Protein AF-A0A2V9XDR1-F1 (afdb_monomer)

Sequence (90 aa):
IVWESKNNPATPDRVVAMRLFNTSVVGVPALTATRSGSELILSWPTSATGFTLESTGALPASSWTTVGGVVNNSVTNTIGPGNKFYRLRK

Radius of gyration: 20.46 Å; Cα contacts (8 Å, |Δi|>4): 100; chains: 1; bounding box: 63×26×47 Å

Structure (mmCIF, N/CA/C/O backbone):
data_AF-A0A2V9XDR1-F1
#
_entry.id   AF-A0A2V9XDR1-F1
#
loop_
_atom_site.group_PDB
_atom_site.id
_atom_site.type_symbol
_atom_site.label_atom_id
_atom_site.label_alt_id
_atom_site.label_comp_id
_atom_site.label_asym_id
_atom_site.label_entity_id
_atom_site.label_seq_id
_atom_site.pdbx_PDB_ins_code
_atom_site.Cartn_x
_atom_site.Cartn_y
_atom_site.Cartn_z
_atom_site.occupancy
_atom_site.B_iso_or_equiv
_atom_site.auth_seq_id
_atom_site.auth_comp_id
_atom_site.auth_asym_id
_atom_site.auth_atom_id
_atom_site.pdbx_PDB_model_num
ATOM 1 N N . ILE A 1 1 ? -22.937 9.642 31.522 1.00 41.75 1 ILE A N 1
ATOM 2 C CA . ILE A 1 1 ? -23.833 10.196 30.480 1.00 41.75 1 ILE A CA 1
ATOM 3 C C . ILE A 1 1 ? -24.738 9.055 30.051 1.00 41.75 1 ILE A C 1
ATOM 5 O O . ILE A 1 1 ? -24.292 8.153 29.355 1.00 41.75 1 ILE A O 1
ATOM 9 N N . VAL A 1 2 ? -25.933 9.018 30.634 1.00 38.72 2 VAL A N 1
ATOM 10 C CA . VAL A 1 2 ? -26.951 7.990 30.397 1.00 38.72 2 VAL A CA 1
ATOM 11 C C . VAL A 1 2 ? -27.740 8.424 29.166 1.00 38.72 2 VAL A C 1
ATOM 13 O O . VAL A 1 2 ? -28.249 9.541 29.147 1.00 38.72 2 VAL A O 1
ATOM 16 N N . TRP A 1 3 ? -27.809 7.579 28.140 1.00 35.81 3 TRP A N 1
ATOM 17 C CA . TRP A 1 3 ? -28.709 7.783 27.006 1.00 35.81 3 TRP A CA 1
ATOM 18 C C . TRP A 1 3 ? -29.910 6.850 27.182 1.00 35.81 3 TRP A C 1
ATOM 20 O O . TRP A 1 3 ? -29.810 5.657 26.913 1.00 35.81 3 TRP A O 1
ATOM 30 N N . GLU A 1 4 ? -31.033 7.382 27.663 1.00 52.34 4 GLU A N 1
ATOM 31 C CA . GLU A 1 4 ? -32.333 6.711 27.574 1.00 52.34 4 GLU A CA 1
ATOM 32 C C . GLU A 1 4 ? -32.908 6.930 26.171 1.00 52.34 4 GLU A C 1
ATOM 34 O O . GLU A 1 4 ? -33.140 8.068 25.758 1.00 52.34 4 GLU A O 1
ATOM 39 N N . SER A 1 5 ? -33.174 5.852 25.429 1.00 44.03 5 SER A N 1
ATOM 40 C CA . SER A 1 5 ? -33.979 5.938 24.209 1.00 44.03 5 SER A CA 1
ATOM 41 C C . SER A 1 5 ? -35.462 5.849 24.573 1.00 44.03 5 SER A C 1
ATOM 43 O O . SER A 1 5 ? -35.962 4.778 24.925 1.00 44.03 5 SER A O 1
ATOM 45 N N . LYS A 1 6 ? -36.188 6.966 24.465 1.00 48.59 6 LYS A N 1
ATOM 46 C CA . LYS A 1 6 ? -37.658 6.962 24.463 1.00 48.59 6 LYS A CA 1
ATOM 47 C C . LYS A 1 6 ? -38.153 6.323 23.165 1.00 48.59 6 LYS A C 1
ATOM 49 O O . LYS A 1 6 ? -38.260 6.996 22.144 1.00 48.59 6 LYS A O 1
ATOM 54 N N . ASN A 1 7 ? -38.461 5.031 23.205 1.00 48.59 7 ASN A N 1
ATOM 55 C CA . ASN A 1 7 ? -39.128 4.359 22.094 1.00 48.59 7 ASN A CA 1
ATOM 56 C C . ASN A 1 7 ? -40.624 4.719 22.109 1.00 48.59 7 ASN A C 1
ATOM 58 O O . ASN A 1 7 ? -41.387 4.250 22.950 1.00 48.59 7 ASN A O 1
ATOM 62 N N . ASN A 1 8 ? -41.010 5.595 21.182 1.00 50.53 8 ASN A N 1
ATOM 63 C CA . ASN A 1 8 ? -42.384 5.942 20.816 1.00 50.53 8 ASN A CA 1
ATOM 64 C C . ASN A 1 8 ? -43.050 4.752 20.076 1.00 50.53 8 ASN A C 1
ATOM 66 O O . ASN A 1 8 ? -42.459 4.273 19.108 1.00 50.53 8 ASN A O 1
ATOM 70 N N . PRO A 1 9 ? -44.240 4.246 20.463 1.00 53.59 9 PRO A N 1
ATOM 71 C CA . PRO A 1 9 ? -44.752 2.968 19.960 1.00 53.59 9 PRO A CA 1
ATOM 72 C C . PRO A 1 9 ? -45.707 3.115 18.758 1.00 53.59 9 PRO A C 1
ATOM 74 O O . PRO A 1 9 ? -46.821 2.601 18.804 1.00 53.59 9 PRO A O 1
ATOM 77 N N . ALA A 1 10 ? -45.310 3.808 17.682 1.00 52.16 10 ALA A N 1
ATOM 78 C CA . ALA A 1 10 ? -46.220 4.050 16.546 1.00 52.16 10 ALA A CA 1
ATOM 79 C C . ALA A 1 10 ? -45.802 3.472 15.182 1.00 52.16 10 ALA A C 1
ATOM 81 O O . ALA A 1 10 ? -46.618 3.493 14.268 1.00 52.16 10 ALA A O 1
ATOM 82 N N . THR A 1 11 ? -44.616 2.884 15.026 1.00 52.16 11 THR A N 1
ATOM 83 C CA . THR A 1 11 ? -44.270 2.068 13.846 1.00 52.16 11 THR A CA 1
ATOM 84 C C . THR A 1 11 ? -43.197 1.048 14.233 1.00 52.16 11 THR A C 1
ATOM 86 O O . THR A 1 11 ? -42.255 1.405 14.943 1.00 52.16 11 THR A O 1
ATOM 89 N N . PRO A 1 12 ? -43.278 -0.228 13.806 1.00 46.38 12 PRO A N 1
ATOM 90 C CA . PRO A 1 12 ? -42.189 -1.171 14.009 1.00 46.38 12 PRO A CA 1
ATOM 91 C C . PRO A 1 12 ? -41.120 -0.913 12.943 1.00 46.38 12 PRO A C 1
ATOM 93 O O . PRO A 1 12 ? -40.865 -1.772 12.102 1.00 46.38 12 PRO A O 1
ATOM 96 N N . ASP A 1 13 ? -40.516 0.277 12.933 1.00 51.19 13 ASP A N 1
ATOM 97 C CA . ASP A 1 13 ? -39.377 0.525 12.055 1.00 51.19 13 ASP A CA 1
ATOM 98 C C . ASP A 1 13 ? -38.148 -0.112 12.703 1.00 51.19 13 ASP A C 1
ATOM 100 O O . ASP A 1 13 ? -37.475 0.451 13.571 1.00 51.19 13 ASP A O 1
ATOM 104 N N . ARG A 1 14 ? -37.941 -1.392 12.380 1.00 55.12 14 ARG A N 1
ATOM 105 C CA . ARG A 1 14 ? -36.812 -2.176 12.877 1.00 55.12 14 ARG A CA 1
ATOM 106 C C . ARG A 1 14 ? -35.551 -1.616 12.231 1.00 55.12 14 ARG A C 1
ATOM 108 O O . ARG A 1 14 ? -35.113 -2.102 11.194 1.00 55.12 14 ARG A O 1
ATOM 115 N N . VAL A 1 15 ? -34.942 -0.618 12.862 1.00 53.75 15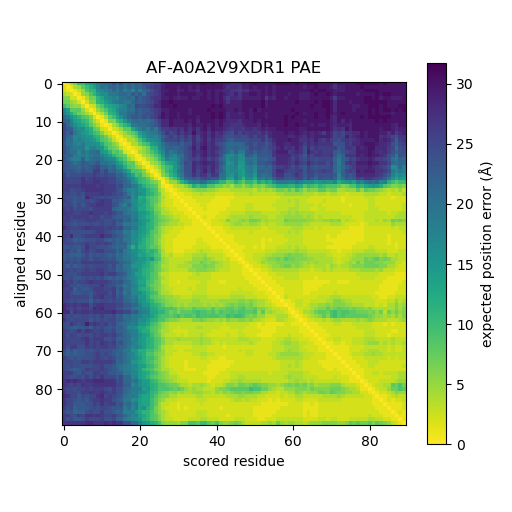 VAL A N 1
ATOM 116 C CA . VAL A 1 15 ? -33.602 -0.164 12.494 1.00 53.75 15 VAL A CA 1
ATOM 117 C C . VAL A 1 15 ? -32.622 -1.283 12.843 1.00 53.75 15 VAL A C 1
ATOM 119 O O . VAL A 1 15 ? -32.16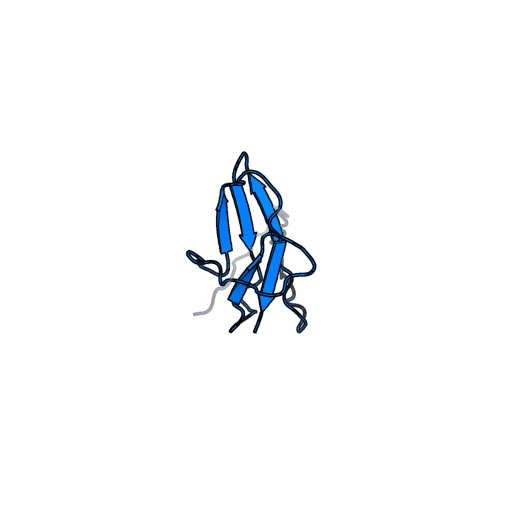4 -1.420 13.978 1.00 53.75 15 VAL A O 1
ATOM 122 N N . VAL A 1 16 ? -32.319 -2.129 11.860 1.00 51.91 16 VAL A N 1
ATOM 123 C CA . VAL A 1 16 ? -31.250 -3.121 11.959 1.00 51.91 16 VAL A CA 1
ATOM 124 C C . VAL A 1 16 ? -29.931 -2.379 11.769 1.00 51.91 16 VAL A C 1
ATOM 126 O O . VAL A 1 16 ? -29.453 -2.187 10.655 1.00 51.91 16 VAL A O 1
ATOM 129 N N . ALA A 1 17 ? -29.331 -1.935 12.870 1.00 49.66 17 ALA A N 1
ATOM 130 C CA . ALA A 1 17 ? -27.958 -1.456 12.853 1.00 49.66 17 ALA A CA 1
ATOM 131 C C . ALA A 1 17 ? -27.015 -2.662 12.707 1.00 49.66 17 ALA A C 1
ATOM 133 O O . ALA A 1 17 ? -26.639 -3.303 13.689 1.00 49.66 17 ALA A O 1
ATOM 134 N N . MET A 1 18 ? -26.634 -2.996 11.474 1.00 50.31 18 MET A N 1
ATOM 135 C CA . MET A 1 18 ? -25.607 -4.002 11.209 1.00 50.31 18 MET A CA 1
ATOM 136 C C . MET A 1 18 ? -24.232 -3.393 11.505 1.00 50.31 18 MET A C 1
ATOM 138 O O . MET A 1 18 ? -23.632 -2.729 10.664 1.00 50.31 18 MET A O 1
ATOM 142 N N . ARG A 1 19 ? -23.715 -3.596 12.721 1.00 54.72 19 ARG A N 1
ATOM 143 C CA . ARG A 1 19 ? -22.288 -3.382 12.981 1.00 54.72 19 ARG A CA 1
ATOM 144 C C . ARG A 1 19 ? -21.522 -4.583 12.442 1.00 54.72 19 ARG A C 1
ATOM 146 O O . ARG A 1 19 ? -21.543 -5.658 13.034 1.00 54.72 19 ARG A O 1
ATOM 153 N N . LEU A 1 20 ? -20.850 -4.386 11.312 1.00 56.34 20 LEU A N 1
ATOM 154 C CA . LEU A 1 20 ? -19.820 -5.300 10.836 1.00 56.34 20 LEU A CA 1
ATOM 155 C C . LEU A 1 20 ? -18.651 -5.249 11.827 1.00 56.34 20 LEU A C 1
ATOM 157 O O . LEU A 1 20 ? -17.846 -4.320 11.812 1.00 56.34 20 LEU A O 1
ATOM 161 N N . PHE A 1 21 ? -18.572 -6.226 12.726 1.00 49.16 21 PHE A N 1
ATOM 162 C CA . PHE A 1 21 ? -17.351 -6.462 13.484 1.00 49.16 21 PHE A 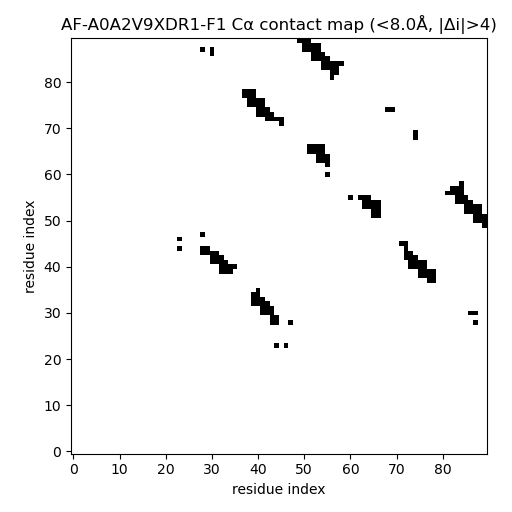CA 1
ATOM 163 C C . PHE A 1 21 ? -16.442 -7.323 12.610 1.00 49.16 21 PHE A C 1
ATOM 165 O O . PHE A 1 21 ? -16.604 -8.540 12.550 1.00 49.16 21 PHE A O 1
ATOM 172 N N . ASN A 1 22 ? -15.492 -6.699 11.909 1.00 55.31 22 ASN A N 1
ATOM 173 C CA . ASN A 1 22 ? -14.378 -7.435 11.320 1.00 55.31 22 ASN A CA 1
ATOM 174 C C . ASN A 1 22 ? -13.576 -8.045 12.475 1.00 55.31 22 ASN A C 1
ATOM 176 O O . ASN A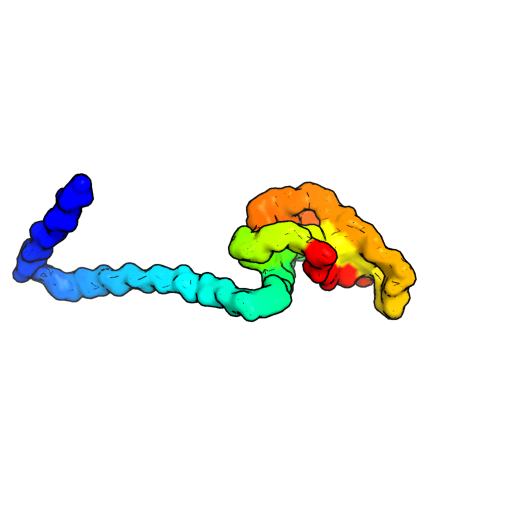 1 22 ? -12.759 -7.375 13.106 1.00 55.31 22 ASN A O 1
ATOM 180 N N . THR A 1 23 ? -13.846 -9.309 12.793 1.00 48.84 23 THR A N 1
ATOM 181 C CA . THR A 1 23 ? -13.069 -10.075 13.761 1.00 48.84 23 THR A CA 1
ATOM 182 C C . THR A 1 23 ? -11.636 -10.158 13.248 1.00 48.84 23 THR A C 1
ATOM 184 O O . THR A 1 23 ? -11.353 -10.860 12.277 1.00 48.84 23 THR A O 1
ATOM 187 N N . SER A 1 24 ? -10.735 -9.403 13.874 1.00 54.97 24 SER A N 1
ATOM 188 C CA . SER A 1 24 ? -9.294 -9.538 13.686 1.00 54.97 24 SER A CA 1
ATOM 189 C C . SER A 1 24 ? -8.915 -10.958 14.083 1.00 54.97 24 SER A C 1
ATOM 191 O O . SER A 1 24 ? -8.836 -11.262 15.272 1.00 54.97 24 SER A O 1
ATOM 193 N N . VAL A 1 25 ? -8.709 -11.839 13.107 1.00 54.50 25 VAL A N 1
ATOM 194 C CA . VAL A 1 25 ? -8.101 -13.146 13.361 1.00 54.50 25 VAL A CA 1
ATOM 195 C C . VAL A 1 25 ? -6.756 -12.854 14.024 1.00 54.50 25 VAL A C 1
ATOM 197 O O . VAL A 1 25 ? -5.930 -12.149 13.447 1.00 54.50 25 VAL A O 1
ATOM 200 N N . VAL A 1 26 ? -6.554 -13.302 15.265 1.00 53.75 26 VAL A N 1
ATOM 201 C CA . VAL A 1 26 ? -5.243 -13.251 15.927 1.00 53.75 26 VAL A CA 1
ATOM 202 C C . VAL A 1 26 ? -4.378 -14.294 15.219 1.00 53.75 26 VAL A C 1
ATOM 204 O O . VAL A 1 26 ? -4.304 -15.453 15.603 1.00 53.75 26 VAL A O 1
ATOM 207 N N . GLY A 1 27 ? -3.837 -13.881 14.081 1.00 68.25 27 GLY A N 1
ATOM 208 C CA . GLY A 1 27 ? -3.139 -14.669 13.077 1.00 68.25 27 GLY A CA 1
ATOM 209 C C . GLY A 1 27 ? -2.515 -13.704 12.069 1.00 68.25 27 GLY A C 1
ATOM 210 O O . GLY A 1 27 ? -2.767 -12.501 12.135 1.00 68.25 27 GLY A O 1
ATOM 211 N N . VAL A 1 28 ? -1.649 -14.203 11.182 1.00 75.12 28 VAL A N 1
ATOM 212 C CA . VAL A 1 28 ? -0.962 -13.376 10.172 1.00 75.12 28 VAL A CA 1
ATOM 213 C C . VAL A 1 28 ? -1.974 -12.433 9.498 1.00 75.12 28 VAL A C 1
ATOM 215 O O . VAL A 1 28 ? -3.000 -12.916 9.014 1.00 75.12 28 VAL A O 1
ATOM 218 N N . PRO A 1 29 ? -1.739 -11.107 9.495 1.00 87.06 29 PRO A N 1
ATOM 219 C CA . PRO A 1 29 ? -2.706 -10.153 8.972 1.00 87.06 29 PRO A CA 1
ATOM 220 C C . PRO A 1 29 ? -2.985 -10.413 7.496 1.00 87.06 29 PRO A C 1
ATOM 222 O O . PRO A 1 29 ? -2.065 -10.599 6.699 1.00 87.06 29 PRO A O 1
ATOM 225 N N . ALA A 1 30 ? -4.264 -10.399 7.130 1.00 89.62 30 ALA A N 1
ATOM 226 C CA . ALA A 1 30 ? -4.665 -10.509 5.738 1.00 89.62 30 ALA A CA 1
ATOM 227 C C . ALA A 1 30 ? -4.274 -9.231 4.982 1.00 89.62 30 ALA A C 1
ATOM 229 O O . ALA A 1 30 ? -4.690 -8.131 5.354 1.00 89.62 30 ALA A O 1
ATOM 230 N N . LEU A 1 31 ? -3.495 -9.388 3.912 1.00 93.38 31 LEU A N 1
ATOM 231 C CA . LEU A 1 31 ? -3.221 -8.323 2.955 1.00 93.38 31 LEU A CA 1
ATOM 232 C C . LEU A 1 31 ? -4.304 -8.347 1.874 1.00 93.38 31 LEU A C 1
ATOM 234 O O . LEU A 1 31 ? -4.445 -9.330 1.150 1.00 93.38 31 LEU A O 1
ATOM 238 N N . THR A 1 32 ? -5.062 -7.262 1.772 1.00 95.31 32 THR A N 1
ATOM 239 C CA . THR A 1 32 ? -6.106 -7.070 0.762 1.00 95.31 32 THR A CA 1
ATOM 240 C C . THR A 1 32 ? -5.554 -6.255 -0.397 1.00 95.31 32 THR A C 1
ATOM 242 O O . THR A 1 32 ? -4.794 -5.312 -0.182 1.00 95.31 32 THR A O 1
ATOM 245 N N . ALA A 1 33 ? -5.954 -6.601 -1.619 1.00 94.56 33 ALA A N 1
ATOM 246 C CA . ALA A 1 33 ? -5.594 -5.886 -2.833 1.00 94.56 33 ALA A CA 1
ATOM 247 C C . ALA A 1 33 ? -6.854 -5.542 -3.633 1.00 94.56 33 ALA A C 1
ATOM 249 O O . ALA A 1 33 ? -7.565 -6.434 -4.093 1.00 94.56 33 ALA A O 1
ATOM 250 N N . THR A 1 34 ? -7.108 -4.250 -3.821 1.00 96.06 34 T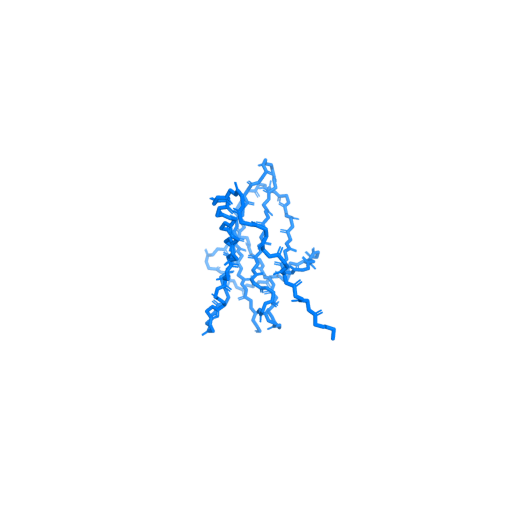HR A N 1
ATOM 251 C CA . THR A 1 34 ? -8.256 -3.730 -4.567 1.00 96.06 34 THR A CA 1
ATOM 252 C C . THR A 1 34 ? -7.757 -2.880 -5.722 1.00 96.06 34 THR A C 1
ATOM 254 O O . THR A 1 34 ? -7.001 -1.933 -5.525 1.00 96.06 34 THR A O 1
ATOM 257 N N . ARG A 1 35 ? -8.184 -3.192 -6.945 1.00 94.38 35 ARG A N 1
ATOM 258 C CA . ARG A 1 35 ? -7.843 -2.398 -8.127 1.00 94.38 35 ARG A CA 1
ATOM 259 C C . ARG A 1 35 ? -8.895 -1.320 -8.378 1.00 94.38 35 ARG A C 1
ATOM 261 O O . ARG A 1 35 ? -10.083 -1.624 -8.401 1.00 94.38 35 ARG A O 1
ATOM 268 N N . SER A 1 36 ? -8.446 -0.098 -8.651 1.00 94.56 36 SER A N 1
ATOM 269 C CA . SER A 1 36 ? -9.275 1.023 -9.102 1.00 94.56 36 SER A CA 1
ATOM 270 C C . SER A 1 36 ? -8.622 1.668 -10.326 1.00 94.56 36 SER A C 1
ATOM 272 O O . SER A 1 36 ? -7.606 2.345 -10.216 1.00 94.56 36 SER A O 1
ATOM 274 N N . GLY A 1 37 ? -9.140 1.397 -11.527 1.00 93.38 37 GLY A N 1
ATOM 275 C CA . GLY A 1 37 ? -8.534 1.877 -12.777 1.00 93.38 37 GLY A CA 1
ATOM 276 C C . GLY A 1 37 ? -7.089 1.389 -12.972 1.00 93.38 37 GLY A C 1
ATOM 277 O O . GLY A 1 37 ? -6.841 0.183 -13.118 1.00 93.38 37 GLY A O 1
ATOM 278 N N . SER A 1 38 ? -6.144 2.333 -12.997 1.00 93.44 38 SER A N 1
ATOM 279 C CA . SER A 1 38 ? -4.692 2.101 -13.061 1.00 93.44 38 SER A CA 1
ATOM 280 C C . SER A 1 38 ? -4.017 2.076 -11.688 1.00 93.44 38 SER A C 1
ATOM 282 O O . SER A 1 38 ? -2.792 2.094 -11.614 1.00 93.44 38 SER A O 1
ATOM 284 N N . GLU A 1 39 ? -4.784 2.051 -10.604 1.00 95.00 39 GLU A N 1
ATOM 285 C CA . GLU A 1 39 ? -4.280 2.044 -9.235 1.00 95.00 39 GLU A CA 1
ATOM 286 C C . GLU A 1 39 ? -4.565 0.710 -8.543 1.00 95.00 39 GLU A C 1
ATOM 288 O O . GLU A 1 39 ? -5.590 0.058 -8.763 1.00 95.00 39 GLU A O 1
ATOM 293 N N . LEU A 1 40 ? -3.638 0.313 -7.679 1.00 95.19 40 LEU A N 1
ATOM 294 C CA . LEU A 1 40 ? -3.731 -0.822 -6.782 1.00 95.19 40 LEU A CA 1
ATOM 295 C C . LEU A 1 40 ? -3.698 -0.305 -5.347 1.00 95.19 40 LEU A C 1
ATOM 297 O O . LEU A 1 40 ? -2.683 0.213 -4.884 1.00 95.19 40 LEU A O 1
ATOM 301 N N . ILE A 1 41 ? -4.809 -0.478 -4.649 1.00 97.00 41 ILE A N 1
ATOM 302 C CA . ILE A 1 41 ? -4.967 -0.143 -3.242 1.00 97.00 41 ILE A CA 1
ATOM 303 C C . ILE A 1 41 ? -4.669 -1.406 -2.441 1.00 97.00 41 ILE A C 1
ATOM 305 O O . ILE A 1 41 ? -5.359 -2.417 -2.578 1.00 97.00 41 ILE A O 1
ATOM 309 N N . LEU A 1 42 ? -3.627 -1.356 -1.620 1.00 96.25 42 LEU A N 1
ATOM 310 C CA . LEU A 1 42 ? -3.239 -2.431 -0.715 1.00 96.25 42 LEU A CA 1
ATOM 311 C C . LEU A 1 42 ? -3.565 -2.019 0.707 1.00 96.25 42 LEU A C 1
ATOM 313 O O . LEU A 1 42 ? -3.151 -0.943 1.128 1.00 96.25 42 LEU A O 1
ATOM 317 N N . SER A 1 43 ? -4.262 -2.869 1.453 1.00 95.81 43 SER A N 1
ATOM 318 C CA . SER A 1 43 ? -4.645 -2.559 2.828 1.00 95.81 43 SER A CA 1
ATOM 319 C C . SER A 1 43 ? -4.670 -3.786 3.727 1.00 95.81 43 SER A C 1
ATOM 321 O O . SER A 1 43 ? -4.813 -4.921 3.270 1.00 95.81 43 SER A O 1
ATOM 323 N N . TRP A 1 44 ? -4.496 -3.567 5.026 1.00 94.31 44 TRP A N 1
ATOM 324 C CA . TRP A 1 44 ? -4.535 -4.618 6.040 1.00 94.31 44 TRP A CA 1
ATOM 325 C C . TRP A 1 44 ? -5.131 -4.094 7.353 1.00 94.31 44 TRP A C 1
ATOM 327 O O . TRP A 1 44 ? -5.222 -2.879 7.546 1.00 94.31 44 TRP A O 1
ATOM 337 N N . PRO A 1 45 ? -5.572 -4.977 8.271 1.00 91.56 45 PRO A N 1
ATOM 338 C CA . PRO A 1 45 ? -6.206 -4.552 9.515 1.00 91.56 45 PRO A CA 1
ATOM 339 C C . PRO A 1 45 ? -5.337 -3.579 10.322 1.00 91.56 45 PRO A C 1
ATOM 341 O O . PRO A 1 45 ? -4.141 -3.805 10.506 1.00 91.56 45 PRO A O 1
ATOM 344 N N . THR A 1 46 ? -5.940 -2.521 10.869 1.00 87.00 46 THR A N 1
ATOM 345 C CA . THR A 1 46 ? -5.255 -1.561 11.760 1.00 87.00 46 THR A CA 1
ATOM 346 C C . THR A 1 46 ? -4.837 -2.181 13.093 1.00 87.00 46 THR A C 1
ATOM 348 O O . THR A 1 46 ? -3.910 -1.696 13.735 1.00 87.00 46 THR A O 1
ATOM 351 N N . SER A 1 47 ? -5.462 -3.297 13.482 1.00 84.75 47 SER A N 1
ATOM 352 C CA . SER A 1 47 ? -5.046 -4.116 14.625 1.00 84.75 47 SER A CA 1
ATOM 353 C C . SER A 1 47 ? -3.679 -4.783 14.428 1.00 84.75 47 SER A C 1
ATOM 355 O O . SER A 1 47 ? -3.051 -5.185 15.406 1.00 84.75 47 SER A O 1
ATOM 357 N N . ALA A 1 48 ? -3.194 -4.897 13.188 1.00 86.56 48 ALA A N 1
ATOM 358 C CA . ALA A 1 48 ? -1.909 -5.505 12.868 1.00 86.56 48 ALA A CA 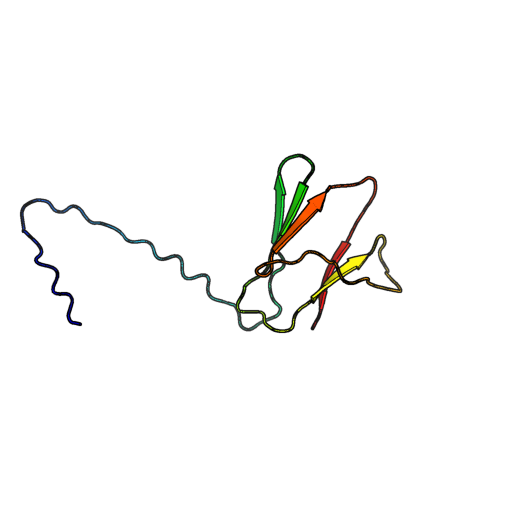1
ATOM 359 C C . ALA A 1 48 ? -0.762 -4.499 13.041 1.00 86.56 48 ALA A C 1
ATOM 361 O O . ALA A 1 48 ? -0.248 -3.919 12.083 1.00 86.56 48 ALA A O 1
ATOM 362 N N . THR A 1 49 ? -0.372 -4.279 14.293 1.00 85.06 49 THR A N 1
ATOM 363 C CA . THR A 1 49 ? 0.706 -3.356 14.656 1.00 85.06 49 THR A CA 1
ATOM 364 C C . THR A 1 49 ? 2.090 -3.958 14.396 1.00 85.06 49 THR A C 1
ATOM 366 O O . THR A 1 49 ? 2.311 -5.164 14.526 1.00 85.06 49 THR A O 1
ATOM 369 N N . GLY A 1 50 ? 3.041 -3.099 14.014 1.00 87.62 50 GLY A N 1
ATOM 370 C CA . GLY A 1 50 ? 4.435 -3.484 13.766 1.00 87.62 50 GLY A CA 1
ATOM 371 C C . GLY A 1 50 ? 4.688 -4.205 12.440 1.00 87.62 50 GLY A C 1
ATOM 372 O O . GLY A 1 50 ? 5.816 -4.610 12.200 1.00 87.62 50 GLY A O 1
ATOM 373 N N . PHE A 1 51 ? 3.677 -4.363 11.582 1.00 91.25 51 PHE A N 1
ATOM 374 C CA . PHE A 1 51 ? 3.873 -4.893 10.236 1.00 91.25 51 PHE A CA 1
ATOM 375 C C . PHE A 1 51 ? 4.237 -3.782 9.249 1.00 91.25 51 PHE A C 1
ATOM 377 O O . PHE A 1 51 ? 3.628 -2.712 9.244 1.00 91.25 51 PHE A O 1
ATOM 384 N N . THR A 1 52 ? 5.189 -4.070 8.371 1.00 93.62 52 THR A N 1
ATOM 385 C CA . THR A 1 52 ? 5.578 -3.258 7.224 1.00 93.62 52 THR A CA 1
ATOM 386 C C . THR A 1 52 ? 5.171 -3.961 5.935 1.00 93.62 52 THR A C 1
ATOM 388 O O . THR A 1 52 ? 5.202 -5.190 5.823 1.00 93.62 52 THR A O 1
ATOM 391 N N . LEU A 1 53 ? 4.754 -3.177 4.943 1.00 95.56 53 LEU A N 1
ATOM 392 C CA . LEU A 1 53 ? 4.516 -3.685 3.600 1.00 95.56 53 LEU A CA 1
ATOM 393 C C . LEU A 1 53 ? 5.837 -3.698 2.836 1.00 95.56 53 LEU A C 1
ATOM 395 O O . LEU A 1 53 ? 6.512 -2.674 2.735 1.00 95.56 53 LEU A O 1
ATOM 399 N N . GLU A 1 54 ? 6.175 -4.838 2.251 1.00 96.44 54 GLU A N 1
ATOM 400 C CA . GLU A 1 54 ? 7.326 -4.984 1.371 1.00 96.44 54 GLU A CA 1
ATOM 401 C C . GLU A 1 54 ? 6.885 -5.401 -0.031 1.00 96.44 54 GLU A C 1
ATOM 403 O O . GLU A 1 54 ? 5.846 -6.043 -0.213 1.00 96.44 54 GLU A O 1
ATOM 408 N N . SER A 1 55 ? 7.701 -5.066 -1.028 1.00 95.62 55 SER A N 1
ATOM 409 C CA . SER A 1 55 ? 7.484 -5.462 -2.415 1.00 95.62 55 SER A CA 1
ATOM 410 C C . SER A 1 55 ? 8.747 -5.980 -3.094 1.00 95.62 55 SER A C 1
ATOM 412 O O . SER A 1 55 ? 9.866 -5.697 -2.663 1.00 95.62 55 SER A O 1
ATOM 414 N N . THR A 1 56 ? 8.555 -6.745 -4.165 1.00 95.94 56 THR A N 1
ATOM 415 C CA . THR A 1 56 ? 9.622 -7.245 -5.039 1.00 95.94 56 THR A CA 1
ATOM 416 C C . THR A 1 56 ? 9.104 -7.418 -6.469 1.00 95.94 56 THR A C 1
ATOM 418 O O . THR A 1 56 ? 7.897 -7.531 -6.687 1.00 95.94 56 THR A O 1
ATOM 421 N N . GLY A 1 57 ? 9.998 -7.403 -7.459 1.00 94.12 57 GLY A N 1
ATOM 422 C CA . GLY A 1 57 ? 9.638 -7.515 -8.881 1.00 94.12 57 GLY A CA 1
ATOM 423 C C . GLY A 1 57 ? 9.565 -8.950 -9.414 1.00 94.12 57 GLY A C 1
ATOM 424 O O . GLY A 1 57 ? 9.004 -9.179 -10.481 1.00 94.12 57 GLY A O 1
ATOM 425 N N . ALA A 1 58 ? 10.119 -9.928 -8.694 1.00 92.62 58 ALA A N 1
ATOM 426 C CA . ALA A 1 58 ? 10.219 -11.309 -9.160 1.00 92.62 58 ALA A CA 1
ATOM 427 C C . ALA A 1 58 ? 10.131 -12.306 -8.001 1.00 92.62 58 ALA A C 1
ATOM 429 O O . ALA A 1 58 ? 10.455 -11.971 -6.866 1.00 92.62 58 ALA A O 1
ATOM 430 N N . LEU A 1 59 ? 9.727 -13.541 -8.301 1.00 91.38 59 LEU A N 1
ATOM 431 C CA . LEU A 1 59 ? 9.817 -14.681 -7.389 1.00 91.38 59 LEU A CA 1
ATOM 432 C C . LEU A 1 59 ? 10.621 -15.808 -8.067 1.00 91.38 59 LEU A C 1
ATOM 434 O O . LEU A 1 59 ? 10.411 -16.037 -9.259 1.00 91.38 59 LEU A O 1
ATOM 438 N N . PRO A 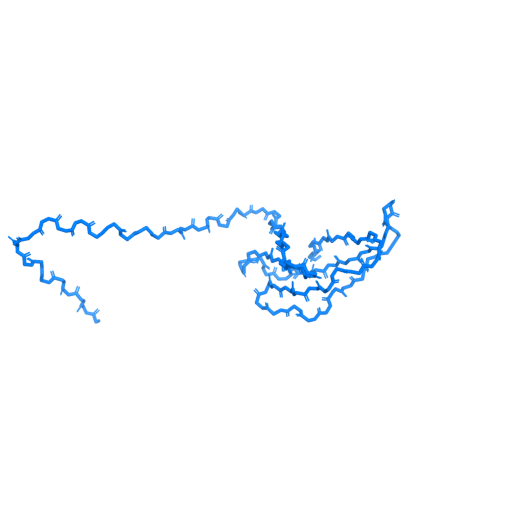1 60 ? 11.501 -16.529 -7.345 1.00 90.44 60 PRO A N 1
ATOM 439 C CA . PRO A 1 60 ? 11.877 -16.313 -5.946 1.00 90.44 60 PRO A CA 1
ATOM 440 C C . PRO A 1 60 ? 12.694 -15.023 -5.769 1.00 90.44 60 PRO A C 1
ATOM 442 O O . PRO A 1 60 ? 13.581 -14.717 -6.559 1.00 90.44 60 PRO A O 1
ATOM 445 N N . ALA A 1 61 ? 12.383 -14.256 -4.725 1.00 89.88 61 ALA A N 1
ATOM 446 C CA . ALA A 1 61 ? 13.053 -12.991 -4.443 1.00 89.88 61 ALA A CA 1
ATOM 447 C C . ALA A 1 61 ? 14.217 -13.189 -3.470 1.00 89.88 61 ALA A C 1
ATOM 449 O O . ALA A 1 61 ? 14.021 -13.723 -2.378 1.00 89.88 61 ALA A O 1
ATOM 450 N N . SER A 1 62 ? 15.401 -12.694 -3.833 1.00 89.50 62 SER A N 1
ATOM 451 C CA . SER A 1 62 ? 16.551 -12.587 -2.925 1.00 89.50 62 SER A CA 1
ATOM 452 C C . SER A 1 62 ? 16.412 -11.417 -1.948 1.00 89.50 62 SER A C 1
ATOM 454 O O . SER A 1 62 ? 16.899 -11.490 -0.822 1.00 89.50 62 SER A O 1
ATOM 456 N N . SER A 1 63 ? 15.722 -10.351 -2.357 1.00 92.94 63 SER A N 1
ATOM 457 C CA . SER A 1 63 ? 15.495 -9.159 -1.547 1.00 92.94 63 SER A CA 1
ATOM 458 C C . SER A 1 63 ? 14.076 -8.615 -1.708 1.00 92.94 63 SER A C 1
ATOM 460 O O . SER A 1 63 ? 13.422 -8.753 -2.747 1.00 92.94 63 SER A O 1
ATOM 462 N N . TRP A 1 64 ? 13.604 -8.005 -0.626 1.00 96.38 64 TRP A N 1
ATOM 463 C CA . TRP A 1 64 ? 12.328 -7.313 -0.530 1.00 96.38 64 TRP A CA 1
ATOM 464 C C . TRP A 1 64 ? 12.600 -5.873 -0.110 1.00 96.38 64 TRP A C 1
ATOM 466 O O . TRP A 1 64 ? 13.512 -5.615 0.675 1.00 96.38 64 TRP A O 1
ATOM 476 N N . THR A 1 65 ? 11.836 -4.932 -0.653 1.00 96.50 65 THR A N 1
ATOM 477 C CA . THR A 1 65 ? 11.998 -3.505 -0.364 1.00 96.50 65 THR A CA 1
ATOM 478 C C . THR A 1 65 ? 10.743 -2.969 0.299 1.00 96.50 65 THR A C 1
ATOM 480 O O . THR A 1 65 ? 9.636 -3.207 -0.190 1.00 96.50 65 THR A O 1
ATOM 483 N N . THR A 1 66 ? 10.911 -2.220 1.387 1.00 96.25 66 THR A N 1
ATOM 484 C CA . THR A 1 66 ? 9.810 -1.547 2.080 1.00 96.25 66 THR A CA 1
ATOM 485 C C . THR A 1 66 ? 9.071 -0.602 1.138 1.00 96.25 66 THR A C 1
ATOM 487 O O . THR A 1 66 ? 9.679 0.215 0.446 1.00 96.25 66 THR A O 1
ATOM 490 N N . VAL A 1 67 ? 7.746 -0.702 1.124 1.00 95.56 67 VAL A N 1
ATOM 491 C CA . VAL A 1 67 ? 6.868 0.200 0.379 1.00 95.56 67 VAL A CA 1
ATOM 492 C C . VAL A 1 67 ? 6.638 1.459 1.215 1.00 95.56 67 VAL A C 1
ATOM 494 O O . VAL A 1 67 ? 6.146 1.385 2.340 1.00 95.56 67 VAL A O 1
ATOM 497 N N . GLY A 1 68 ? 7.013 2.618 0.672 1.00 93.50 68 GLY A N 1
ATOM 498 C CA . GLY A 1 68 ? 6.746 3.921 1.286 1.00 93.50 68 GLY A CA 1
ATOM 499 C C . GLY A 1 68 ? 5.308 4.402 1.064 1.00 93.50 68 GLY A C 1
ATOM 500 O O . GLY A 1 68 ? 4.552 3.804 0.303 1.00 93.50 68 GLY A O 1
ATOM 501 N N . GLY A 1 69 ? 4.933 5.506 1.716 1.00 93.81 69 GLY A N 1
ATOM 502 C CA . GLY A 1 69 ? 3.626 6.149 1.506 1.00 93.81 69 GLY A CA 1
ATOM 503 C C . GLY A 1 69 ? 2.433 5.417 2.130 1.00 93.81 69 GLY A C 1
ATOM 504 O O . GLY A 1 69 ? 1.292 5.713 1.789 1.00 93.81 69 GLY A O 1
ATOM 505 N N . VAL A 1 70 ? 2.679 4.470 3.037 1.00 95.25 70 VAL A N 1
ATOM 506 C CA . VAL A 1 70 ? 1.623 3.783 3.791 1.00 95.25 70 VAL A CA 1
ATOM 507 C C . VAL A 1 70 ? 0.997 4.745 4.801 1.00 95.25 70 VAL A C 1
ATOM 509 O O . VAL A 1 70 ? 1.694 5.310 5.642 1.00 95.25 70 VAL A O 1
ATOM 512 N N . VAL A 1 71 ? -0.328 4.883 4.760 1.00 93.69 71 VAL A N 1
ATOM 513 C CA . VAL A 1 71 ? -1.122 5.689 5.695 1.00 93.69 71 VAL A CA 1
ATOM 514 C C . VAL A 1 71 ? -2.305 4.852 6.177 1.00 93.69 71 VAL A C 1
ATOM 516 O O . VAL A 1 71 ? -3.028 4.278 5.370 1.00 93.69 71 VAL A O 1
ATOM 519 N N . ASN A 1 72 ? -2.515 4.768 7.496 1.00 93.06 72 ASN A N 1
ATOM 520 C CA . ASN A 1 72 ? -3.599 3.979 8.105 1.00 93.06 72 ASN A CA 1
ATOM 521 C C . ASN A 1 72 ? -3.659 2.515 7.613 1.00 93.06 72 ASN A C 1
ATOM 523 O O . ASN A 1 72 ? -4.737 2.004 7.318 1.00 93.06 72 ASN A O 1
ATOM 527 N N . ASN A 1 73 ? -2.502 1.846 7.511 1.00 94.00 73 ASN A N 1
ATOM 528 C CA . ASN A 1 73 ? -2.376 0.477 6.982 1.00 94.00 73 ASN A CA 1
ATOM 529 C C . ASN A 1 73 ? -2.983 0.305 5.578 1.00 94.00 73 ASN A C 1
ATOM 531 O O . ASN A 1 73 ? -3.537 -0.743 5.246 1.00 94.00 73 ASN A O 1
ATOM 535 N N . SER A 1 74 ? -2.879 1.352 4.761 1.00 95.38 74 SER A N 1
ATOM 536 C CA . SER A 1 74 ? -3.299 1.374 3.369 1.00 95.38 74 SER A CA 1
ATOM 537 C C . SER A 1 74 ? -2.272 2.120 2.518 1.00 95.38 74 SER A C 1
ATOM 539 O O . SER A 1 74 ? -1.644 3.073 2.981 1.00 95.38 74 SER A O 1
ATOM 541 N N . VAL A 1 75 ? -2.084 1.701 1.272 1.00 96.50 75 VAL A N 1
ATOM 542 C CA . VAL A 1 75 ? -1.280 2.421 0.280 1.00 96.50 75 VAL A CA 1
ATOM 543 C C . VAL A 1 75 ? -1.891 2.262 -1.103 1.00 96.50 75 VAL A C 1
ATOM 545 O O . VAL A 1 75 ? -2.332 1.175 -1.477 1.00 96.50 75 VAL A O 1
ATOM 548 N N . THR A 1 76 ? -1.877 3.343 -1.876 1.00 96.31 76 THR A N 1
ATOM 549 C CA . THR A 1 76 ? -2.279 3.343 -3.282 1.00 96.31 76 THR A CA 1
ATOM 550 C C . THR A 1 76 ? -1.032 3.397 -4.149 1.00 96.31 76 THR A C 1
ATOM 552 O O . THR A 1 76 ? -0.236 4.327 -4.049 1.00 96.31 76 THR A O 1
ATOM 555 N N . ASN A 1 77 ? -0.859 2.394 -5.001 1.00 93.44 77 ASN A N 1
ATOM 556 C CA . ASN A 1 77 ? 0.247 2.305 -5.944 1.00 93.44 77 ASN A CA 1
ATOM 557 C C . ASN A 1 77 ? -0.278 2.353 -7.375 1.00 93.44 77 ASN A C 1
ATOM 559 O O . ASN A 1 77 ? -1.227 1.648 -7.709 1.00 93.44 77 ASN A O 1
ATOM 563 N N . THR A 1 78 ? 0.389 3.087 -8.257 1.00 94.31 78 THR A N 1
ATOM 564 C CA . THR A 1 78 ? 0.124 2.983 -9.695 1.00 94.31 78 THR A CA 1
ATOM 565 C C . THR A 1 78 ? 0.543 1.605 -10.206 1.00 94.31 78 THR A C 1
ATOM 567 O O . THR A 1 78 ? 1.649 1.130 -9.930 1.00 94.31 78 THR A O 1
ATOM 570 N N . ILE A 1 79 ? -0.333 0.961 -10.971 1.00 92.38 79 ILE A N 1
ATOM 571 C CA . ILE A 1 79 ? -0.053 -0.294 -11.665 1.00 92.38 79 ILE A CA 1
ATOM 572 C C . ILE A 1 79 ? 0.880 0.027 -12.833 1.00 92.38 79 ILE A C 1
ATOM 574 O O . ILE A 1 79 ? 0.462 0.567 -13.856 1.00 92.38 79 ILE A O 1
ATOM 578 N N . GLY A 1 80 ? 2.164 -0.264 -12.638 1.00 89.69 80 GLY A N 1
ATOM 579 C CA . GLY A 1 80 ? 3.196 -0.123 -13.659 1.00 89.69 80 GLY A CA 1
ATOM 580 C C . GLY A 1 80 ? 3.297 -1.343 -14.584 1.00 89.69 80 GLY A C 1
ATOM 581 O O . GLY A 1 80 ? 2.590 -2.334 -14.392 1.00 89.69 80 GLY A O 1
ATOM 582 N N . PRO A 1 81 ? 4.192 -1.290 -15.583 1.00 89.50 81 PRO A N 1
ATOM 583 C CA . PRO A 1 81 ? 4.489 -2.440 -16.424 1.00 89.50 81 PRO A CA 1
ATOM 584 C C . PRO A 1 81 ? 5.202 -3.543 -15.626 1.00 89.50 81 PRO A C 1
ATOM 586 O O . PRO A 1 81 ? 6.069 -3.267 -14.796 1.00 89.50 81 PRO A O 1
ATOM 589 N N . GLY A 1 82 ? 4.869 -4.798 -15.930 1.00 89.75 82 GLY A N 1
ATOM 590 C CA . GLY A 1 82 ? 5.482 -5.977 -15.317 1.00 89.75 82 GLY A CA 1
ATOM 591 C C . GLY A 1 82 ? 4.811 -6.441 -14.022 1.00 89.75 82 GLY A C 1
ATOM 592 O O . GLY A 1 82 ? 3.757 -5.950 -13.620 1.00 89.75 82 GLY A O 1
ATOM 593 N N . ASN A 1 83 ? 5.430 -7.431 -13.381 1.00 91.69 83 ASN A N 1
ATOM 594 C CA . ASN A 1 83 ? 4.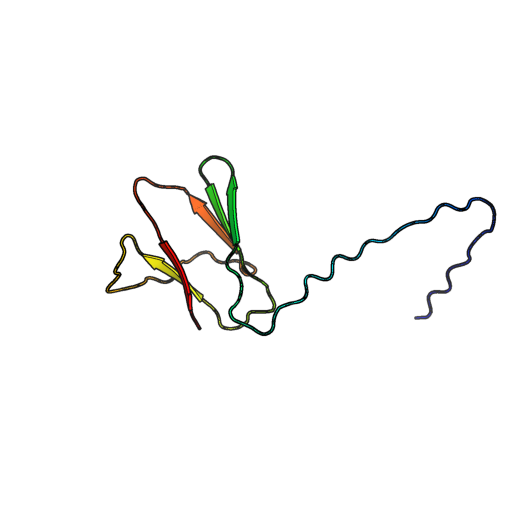915 -8.034 -12.158 1.00 91.69 83 ASN A CA 1
ATOM 595 C C . ASN A 1 83 ? 5.475 -7.315 -10.929 1.00 91.69 83 ASN A C 1
ATOM 597 O O . ASN A 1 83 ? 6.646 -6.937 -10.884 1.00 91.69 83 ASN A O 1
ATOM 601 N N . LYS A 1 84 ? 4.642 -7.177 -9.898 1.00 92.94 84 LYS A N 1
ATOM 602 C CA . LYS A 1 84 ? 5.070 -6.762 -8.565 1.00 92.94 84 LYS A CA 1
ATOM 603 C C . LYS A 1 84 ? 4.360 -7.623 -7.531 1.00 92.94 84 LYS A C 1
ATOM 605 O O . LYS A 1 84 ? 3.146 -7.807 -7.585 1.00 92.94 84 LYS A O 1
ATOM 610 N N . PHE A 1 85 ? 5.136 -8.155 -6.603 1.00 94.75 85 PHE A N 1
ATOM 611 C CA . PHE A 1 85 ? 4.680 -9.019 -5.526 1.00 94.75 85 PHE A CA 1
ATOM 612 C C . PHE A 1 85 ? 4.762 -8.256 -4.213 1.00 94.75 85 PHE A C 1
ATOM 614 O O . PHE A 1 85 ? 5.647 -7.418 -4.041 1.00 94.75 85 PHE A O 1
ATOM 621 N N . TYR 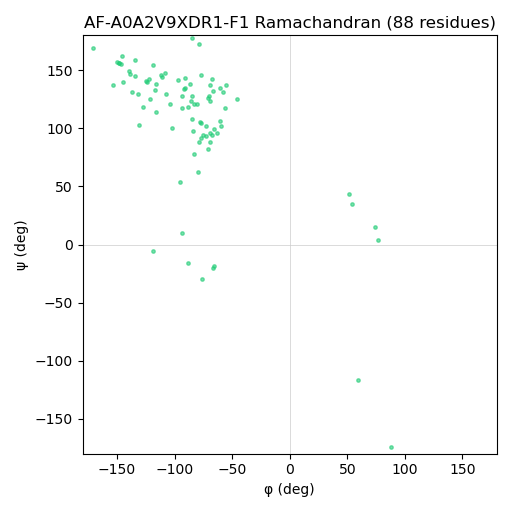A 1 86 ? 3.850 -8.554 -3.294 1.00 95.44 86 TYR A N 1
ATOM 622 C CA . TYR A 1 86 ? 3.702 -7.832 -2.035 1.00 95.44 86 TYR A CA 1
ATOM 623 C C . TYR A 1 86 ? 3.556 -8.803 -0.870 1.00 95.44 86 TYR A C 1
ATOM 625 O O . TYR A 1 86 ? 2.941 -9.860 -1.016 1.00 95.44 86 TYR A O 1
ATOM 633 N N . ARG A 1 87 ? 4.101 -8.434 0.291 1.00 94.56 87 ARG A N 1
ATOM 634 C CA . ARG A 1 87 ? 3.912 -9.173 1.544 1.00 94.56 87 ARG A CA 1
ATOM 635 C C . ARG A 1 87 ? 3.923 -8.236 2.743 1.00 94.56 87 ARG A C 1
ATOM 637 O O . ARG A 1 87 ? 4.542 -7.177 2.696 1.00 94.56 87 ARG A O 1
ATOM 644 N N . LEU A 1 88 ? 3.295 -8.672 3.830 1.00 93.81 88 LEU A N 1
ATOM 645 C CA . LEU A 1 88 ? 3.469 -8.056 5.141 1.00 93.81 88 LEU A CA 1
ATOM 646 C C . LEU A 1 88 ? 4.597 -8.760 5.892 1.00 93.81 88 LEU A C 1
ATOM 648 O O . LEU A 1 88 ? 4.646 -9.992 5.944 1.00 93.81 88 LEU A O 1
ATOM 652 N N . ARG A 1 89 ? 5.491 -7.973 6.487 1.00 91.81 89 ARG A N 1
ATOM 653 C CA . ARG A 1 89 ? 6.605 -8.443 7.309 1.00 91.81 89 ARG A CA 1
ATOM 654 C C . ARG A 1 89 ? 6.541 -7.770 8.676 1.00 91.81 89 ARG A C 1
ATOM 656 O O . ARG A 1 89 ? 6.183 -6.607 8.754 1.00 91.81 89 ARG A O 1
ATOM 663 N N . LYS A 1 90 ? 6.837 -8.510 9.739 1.00 85.94 90 LYS A N 1
ATOM 664 C CA . LYS A 1 90 ? 6.993 -7.976 11.096 1.00 85.94 90 LYS A CA 1
ATOM 665 C C . LYS A 1 90 ? 8.473 -7.919 11.443 1.00 85.94 90 LYS A C 1
ATOM 667 O O . LYS A 1 90 ? 9.199 -8.814 10.939 1.00 85.94 90 LYS A O 1
#

Nearest PDB structures (foldseek):
  6df3-assembly1_H  TM=6.449E-01  e=1.681E-01  Homo sapiens
  6msv-assembly14_D  TM=5.147E-01  e=1.789E-01  Homo sapiens
  8uud-assembly1_T  TM=6.486E-01  e=1.300E+00  Homo sapiens
  1tfh-assembly2_B  TM=4.750E-01  e=4.260E-01  Homo sapiens
  4doh-assembly2_D  TM=4.138E-01  e=7.442E-01  Homo sapiens

Foldseek 3Di:
DDDDDPDDPDDPPPPPPDDPDPPQDPDFWDWDWDDDPQKIKIATDLVPPPKFKWKDQDPPDPDIHTDPPQDSRMDIDGNDPHDMDMDIDD

Solvent-accessible surface area (backbone atoms only — not comparable to full-atom values): 6140 Å² total; per-residue (Å²): 138,86,81,82,80,84,82,74,96,82,69,93,74,79,79,78,79,81,76,83,73,81,76,76,68,95,56,87,71,63,79,43,80,48,78,56,94,63,31,37,38,37,35,38,59,77,86,55,71,78,57,44,51,29,34,33,69,59,83,90,61,94,64,73,43,78,58,77,81,64,52,88,51,27,34,78,40,76,65,64,92,78,63,74,48,78,48,80,44,113

Secondary structure (DSSP, 8-state):
--------SS---------------SSSPPPEEEEETTEEEEE--TT-TT-EEEEESSSS-S--EEPP--BTTEEEEE--SS--EEEEE-

pLDDT: mean 80.12, std 19.72, range [35.81, 97.0]

Mean predicted aligned error: 12.6 Å